Protein AF-A0A066YWX7-F1 (afdb_monomer_lite)

Radius of gyration: 14.95 Å; chains: 1; bounding box: 33×22×48 Å

pLDDT: mean 79.38, std 17.71, range [34.62, 96.44]

Foldseek 3Di:
DDDPPPPPPPQPPPVVCVVLLVVLVVVLVPADPVLLVLLVVLLLLLLVVLCVPPCLLCPPHDSVRSSSVCCSPCVSVSSSVCVVVSSDNVCSVVSNVVSVVVSVPDPVSVD

Secondary structure (DSSP, 8-state):
-------------GGGGHHHHHHHHHT-TTS-HHHHHHHHHHHHHHHHHHHHH-HHHHTT--HHHHHHHHHHHHHHHHHHHHHHTTT-GGGHHHHHHHHHHHHHT-TTT--

Structure (mmCIF, N/CA/C/O backbone):
data_AF-A0A066YWX7-F1
#
_entry.id   AF-A0A066YWX7-F1
#
loop_
_atom_site.group_PDB
_atom_site.id
_atom_site.type_symbol
_atom_site.label_atom_id
_atom_site.label_alt_id
_atom_site.label_comp_id
_atom_site.label_asym_id
_atom_site.label_entity_id
_atom_site.label_seq_id
_atom_site.pdbx_PDB_ins_c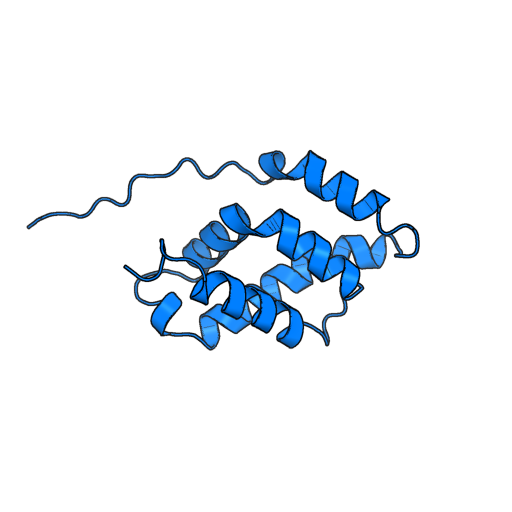ode
_atom_site.Cartn_x
_atom_site.Cartn_y
_atom_site.Cartn_z
_atom_site.occupancy
_atom_site.B_iso_or_equiv
_atom_site.auth_seq_id
_atom_site.auth_comp_id
_atom_site.auth_asym_id
_atom_site.auth_atom_id
_atom_site.pdbx_PDB_model_num
ATOM 1 N N . MET A 1 1 ? -14.202 6.167 35.534 1.00 34.62 1 MET A N 1
ATOM 2 C CA . MET A 1 1 ? -14.016 6.485 34.103 1.00 34.62 1 MET A CA 1
ATOM 3 C C . MET A 1 1 ? -12.561 6.205 33.773 1.00 34.62 1 MET A C 1
ATOM 5 O O . MET A 1 1 ? -11.701 6.982 34.155 1.00 34.62 1 MET A O 1
ATOM 9 N N . THR A 1 2 ? -12.270 5.034 33.212 1.00 36.16 2 THR A N 1
ATOM 10 C CA . THR A 1 2 ? -10.914 4.619 32.836 1.00 36.16 2 THR A CA 1
ATOM 11 C C . THR A 1 2 ? -10.629 5.117 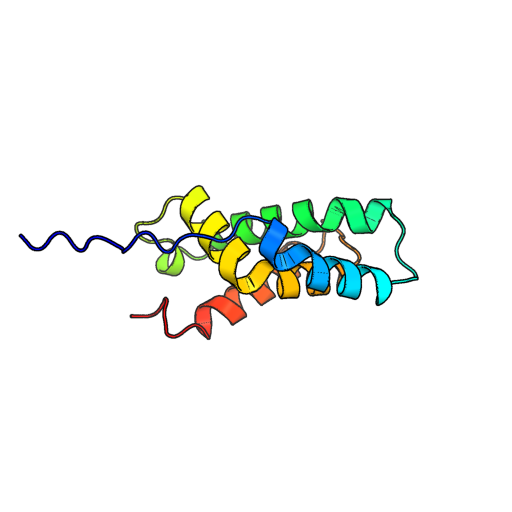31.426 1.00 36.16 2 THR A C 1
ATOM 13 O O . THR A 1 2 ? -11.048 4.516 30.438 1.00 36.16 2 THR A O 1
ATOM 16 N N . THR A 1 3 ? -9.942 6.253 31.345 1.00 42.00 3 THR A N 1
ATOM 17 C CA . THR A 1 3 ? -9.308 6.736 30.120 1.00 42.00 3 THR A CA 1
ATOM 18 C C . THR A 1 3 ? -8.302 5.675 29.683 1.00 42.00 3 THR A C 1
ATOM 20 O O . THR A 1 3 ? -7.230 5.555 30.274 1.00 42.00 3 THR A O 1
ATOM 23 N N . HIS A 1 4 ? -8.664 4.860 28.693 1.00 37.97 4 HIS A N 1
ATOM 24 C CA . HIS A 1 4 ? -7.714 3.990 28.011 1.00 37.97 4 HIS A CA 1
ATOM 25 C C . HIS A 1 4 ? -6.847 4.897 27.143 1.00 37.97 4 HIS A C 1
ATOM 27 O O . HIS A 1 4 ? -7.158 5.175 25.988 1.00 37.97 4 HIS A O 1
ATOM 33 N N . GLY A 1 5 ? -5.801 5.451 27.756 1.00 36.25 5 GLY A N 1
ATOM 34 C CA . GLY A 1 5 ? -4.721 6.079 27.022 1.00 36.25 5 GLY A CA 1
ATOM 35 C C . GLY A 1 5 ? -4.060 4.995 26.189 1.00 36.25 5 GLY A C 1
ATOM 36 O O . GLY A 1 5 ? -3.355 4.148 26.734 1.00 36.25 5 GLY A O 1
ATOM 37 N N . PHE A 1 6 ? -4.314 5.003 24.881 1.00 45.28 6 PHE A N 1
ATOM 38 C CA . PHE A 1 6 ? -3.407 4.367 23.940 1.00 45.28 6 PHE A CA 1
ATOM 39 C C . PHE A 1 6 ? -2.032 4.965 24.221 1.00 45.28 6 PHE A C 1
ATOM 41 O O . PHE A 1 6 ? -1.839 6.175 24.082 1.00 45.28 6 PHE A O 1
ATOM 48 N N . ALA A 1 7 ? -1.109 4.140 24.715 1.00 42.25 7 ALA A N 1
ATOM 49 C CA . ALA A 1 7 ? 0.280 4.535 24.822 1.00 42.25 7 ALA A CA 1
ATOM 50 C C . ALA A 1 7 ? 0.692 5.069 23.447 1.00 42.25 7 ALA A C 1
ATOM 52 O O . ALA A 1 7 ? 0.470 4.395 22.440 1.00 42.25 7 ALA A O 1
ATOM 53 N N . MET A 1 8 ? 1.233 6.289 23.407 1.00 39.66 8 MET A N 1
ATOM 54 C CA . MET A 1 8 ? 1.984 6.775 22.257 1.00 39.66 8 MET A CA 1
ATOM 55 C C . MET A 1 8 ? 3.123 5.783 22.037 1.00 39.66 8 MET A C 1
ATOM 57 O O . MET A 1 8 ? 4.178 5.886 22.655 1.00 39.66 8 MET A O 1
ATOM 61 N N . ILE A 1 9 ? 2.878 4.774 21.208 1.00 47.88 9 ILE A N 1
ATOM 62 C CA . ILE A 1 9 ? 3.939 4.013 20.578 1.00 47.88 9 ILE A CA 1
ATOM 63 C C . ILE A 1 9 ? 4.678 5.076 19.774 1.00 47.88 9 ILE A C 1
ATOM 65 O O . ILE A 1 9 ? 4.072 5.718 18.917 1.00 47.88 9 ILE A O 1
ATOM 69 N N . GLU A 1 10 ? 5.934 5.356 20.128 1.00 37.34 10 GLU A N 1
ATOM 70 C CA . GLU A 1 10 ? 6.811 6.128 19.257 1.00 37.34 10 GLU A CA 1
ATOM 71 C C . GLU A 1 10 ? 6.748 5.434 17.904 1.00 37.34 10 GLU A C 1
ATOM 73 O O . GLU A 1 10 ? 7.169 4.289 17.794 1.00 37.34 10 GLU A O 1
ATOM 78 N N . ILE A 1 11 ? 6.105 6.072 16.928 1.00 46.00 11 ILE A N 1
ATOM 79 C CA . ILE A 1 11 ? 5.997 5.572 15.565 1.00 46.00 11 ILE A CA 1
ATOM 80 C C . ILE A 1 11 ? 7.333 5.934 14.918 1.00 46.00 11 ILE A C 1
ATOM 82 O O . ILE A 1 11 ? 7.524 7.116 14.610 1.00 46.00 11 ILE A O 1
ATOM 86 N N . PRO A 1 12 ? 8.299 5.005 14.759 1.00 47.81 12 PRO A N 1
ATOM 87 C CA . PRO A 1 12 ? 9.482 5.256 13.973 1.00 47.81 12 PRO A CA 1
ATOM 88 C C . PRO A 1 12 ? 9.088 5.903 12.652 1.00 47.81 12 PRO A C 1
ATOM 90 O O . PRO A 1 12 ? 8.223 5.411 11.925 1.00 47.81 12 PRO A O 1
ATOM 93 N N . GLY A 1 13 ? 9.718 7.042 12.372 1.00 45.62 13 GLY A N 1
ATOM 94 C CA . GLY A 1 13 ? 9.523 7.744 11.116 1.00 45.62 13 GLY A CA 1
ATOM 95 C C . GLY A 1 13 ? 9.908 6.869 9.913 1.00 45.62 13 GLY A C 1
ATOM 96 O O . GLY A 1 13 ? 10.521 5.811 10.077 1.00 45.62 13 GLY A O 1
ATOM 97 N N . PRO A 1 14 ? 9.623 7.331 8.685 1.00 50.59 14 PRO A N 1
ATOM 98 C CA . PRO A 1 14 ? 9.885 6.590 7.443 1.00 50.59 14 PRO A CA 1
ATOM 99 C C . PRO A 1 14 ? 11.344 6.113 7.293 1.00 50.59 14 PRO A C 1
ATOM 101 O O . PRO A 1 14 ? 11.622 5.151 6.578 1.00 50.59 14 PRO A O 1
ATOM 104 N N . ASP A 1 15 ? 12.270 6.740 8.019 1.00 59.22 15 ASP A N 1
ATOM 105 C CA . ASP A 1 15 ? 13.678 6.361 8.137 1.00 59.22 15 ASP A CA 1
ATOM 106 C C . ASP A 1 15 ? 13.912 4.934 8.646 1.00 59.22 15 ASP A C 1
ATOM 108 O O . ASP A 1 15 ? 14.913 4.317 8.286 1.00 59.22 15 ASP A O 1
ATOM 112 N N . HIS A 1 16 ? 12.981 4.390 9.425 1.00 68.31 16 HIS A N 1
ATOM 113 C CA . HIS A 1 16 ? 13.074 3.046 9.990 1.00 68.31 16 HIS A CA 1
ATOM 114 C C . HIS A 1 16 ? 13.044 1.939 8.932 1.00 68.31 16 HIS A C 1
ATOM 116 O O . HIS A 1 16 ? 13.661 0.893 9.115 1.00 68.31 16 HIS A O 1
ATOM 122 N N . HIS A 1 17 ? 12.399 2.197 7.792 1.00 75.88 17 HIS A N 1
ATOM 123 C CA . HIS A 1 17 ? 12.213 1.218 6.719 1.00 75.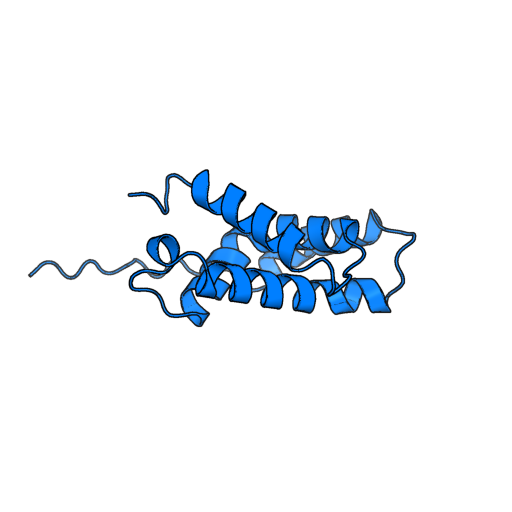88 17 HIS A CA 1
ATOM 124 C C . HIS A 1 17 ? 13.190 1.401 5.552 1.00 75.88 17 HIS A C 1
ATOM 126 O O . HIS A 1 17 ? 13.148 0.635 4.590 1.00 75.88 17 HIS A O 1
ATOM 132 N N . LYS A 1 18 ? 14.086 2.399 5.619 1.00 77.06 18 LYS A N 1
ATOM 133 C CA . LYS A 1 18 ? 14.970 2.795 4.507 1.00 77.06 18 LYS A CA 1
ATOM 134 C C . LYS A 1 18 ? 15.791 1.641 3.933 1.00 77.06 18 LYS A C 1
ATOM 136 O O . LYS A 1 18 ? 15.866 1.520 2.716 1.00 77.06 18 LYS A O 1
ATOM 141 N N . ILE A 1 19 ? 16.392 0.810 4.786 1.00 80.69 19 ILE A N 1
ATOM 142 C CA . ILE A 1 19 ? 17.233 -0.313 4.336 1.00 80.69 19 ILE A CA 1
ATOM 143 C C . ILE A 1 19 ? 16.378 -1.336 3.579 1.00 80.69 19 ILE A C 1
ATOM 145 O O . ILE A 1 19 ? 16.679 -1.658 2.437 1.00 80.69 19 ILE A O 1
ATOM 149 N N . THR A 1 20 ? 15.250 -1.750 4.157 1.00 82.62 20 THR A N 1
ATOM 150 C CA . THR A 1 20 ? 14.354 -2.741 3.544 1.00 82.62 20 THR A CA 1
ATOM 151 C C . THR A 1 20 ? 13.744 -2.255 2.227 1.00 82.62 20 THR A C 1
ATOM 153 O O . THR A 1 20 ? 13.530 -3.048 1.313 1.00 82.62 20 THR A O 1
ATOM 156 N N . ILE A 1 21 ? 13.470 -0.952 2.108 1.00 84.25 21 ILE A N 1
ATOM 157 C CA . ILE A 1 21 ? 12.991 -0.339 0.861 1.00 84.25 21 ILE A CA 1
ATOM 158 C C . ILE A 1 21 ? 14.082 -0.367 -0.210 1.00 84.25 21 ILE A C 1
ATOM 160 O O . ILE A 1 21 ? 13.792 -0.691 -1.359 1.00 84.25 21 ILE A O 1
ATOM 164 N N . LEU A 1 22 ? 15.327 -0.043 0.150 1.00 84.81 22 LEU A N 1
ATOM 165 C CA . LEU A 1 22 ? 16.452 -0.104 -0.784 1.00 84.81 22 LEU A CA 1
ATOM 166 C C . LEU A 1 22 ? 16.675 -1.531 -1.287 1.00 84.81 22 LEU A C 1
ATOM 168 O O . LEU A 1 22 ? 16.809 -1.713 -2.493 1.00 84.81 22 LEU A O 1
ATOM 172 N N . ASP A 1 23 ? 16.625 -2.528 -0.404 1.00 86.75 23 ASP A N 1
ATOM 173 C CA . ASP A 1 23 ? 16.726 -3.937 -0.797 1.00 86.75 23 ASP A CA 1
ATOM 174 C C . ASP A 1 23 ? 15.601 -4.323 -1.771 1.00 86.75 23 ASP A C 1
ATOM 176 O O . ASP A 1 23 ? 15.863 -4.876 -2.835 1.00 86.75 23 ASP A O 1
ATOM 180 N N . ALA A 1 24 ? 14.354 -3.930 -1.482 1.00 85.69 24 ALA A N 1
ATOM 181 C CA . ALA A 1 24 ? 13.220 -4.197 -2.370 1.00 85.69 24 ALA A CA 1
ATOM 182 C C . ALA A 1 24 ? 13.364 -3.540 -3.758 1.00 85.69 24 ALA A C 1
ATOM 184 O O . ALA A 1 24 ? 12.922 -4.109 -4.754 1.00 85.69 24 ALA A O 1
ATOM 185 N N . ILE A 1 25 ? 13.982 -2.355 -3.838 1.00 85.88 25 ILE A N 1
ATOM 186 C CA . ILE A 1 25 ? 14.282 -1.682 -5.111 1.00 85.88 25 ILE A CA 1
ATOM 187 C C . ILE A 1 25 ? 15.369 -2.438 -5.881 1.00 85.88 25 ILE A C 1
ATOM 189 O O . ILE A 1 25 ? 15.245 -2.628 -7.090 1.00 85.88 25 ILE A O 1
ATOM 193 N N . LEU A 1 26 ? 16.430 -2.865 -5.193 1.00 87.00 26 LEU A N 1
ATOM 194 C CA . LEU A 1 26 ? 17.535 -3.611 -5.800 1.00 87.00 26 LEU A CA 1
ATOM 195 C C . LEU A 1 26 ? 17.084 -4.985 -6.320 1.00 87.00 26 LEU A C 1
ATOM 197 O O . LEU A 1 26 ? 17.577 -5.430 -7.356 1.00 87.00 26 LEU A O 1
ATOM 201 N N . ASP A 1 27 ? 16.099 -5.601 -5.664 1.00 86.31 27 ASP A N 1
ATOM 202 C CA . ASP A 1 27 ? 15.470 -6.860 -6.080 1.00 86.31 27 ASP A CA 1
ATOM 203 C C . ASP A 1 27 ? 14.493 -6.707 -7.266 1.00 86.31 27 ASP A C 1
ATOM 205 O O . ASP A 1 27 ? 14.034 -7.706 -7.825 1.00 86.31 27 ASP A O 1
ATOM 209 N N . ALA A 1 28 ? 14.198 -5.475 -7.700 1.00 82.12 28 ALA A N 1
ATOM 210 C CA . ALA A 1 28 ? 13.303 -5.172 -8.819 1.00 82.12 28 ALA A CA 1
ATOM 211 C C . ALA A 1 28 ? 14.022 -4.459 -9.991 1.00 82.12 28 ALA A C 1
ATOM 213 O O . ALA A 1 28 ? 13.590 -3.385 -10.425 1.00 82.12 28 ALA A O 1
ATOM 214 N N . PRO A 1 29 ? 15.100 -5.036 -10.567 1.00 78.69 29 PRO A N 1
ATOM 215 C CA . PRO A 1 29 ? 15.981 -4.335 -11.510 1.00 78.69 29 PRO A CA 1
ATOM 216 C C . PRO A 1 29 ? 15.328 -3.997 -12.859 1.00 78.69 29 PRO A C 1
ATOM 218 O O . PRO A 1 29 ? 15.882 -3.226 -13.640 1.00 78.69 29 PRO A O 1
ATOM 221 N N . THR A 1 30 ? 14.174 -4.590 -13.166 1.00 86.94 30 THR A N 1
ATOM 222 C CA . THR A 1 30 ? 13.444 -4.383 -14.423 1.00 86.94 30 THR A CA 1
ATOM 223 C C . THR A 1 30 ? 12.472 -3.205 -14.372 1.00 86.94 30 THR A C 1
ATOM 225 O O . THR A 1 30 ? 11.999 -2.769 -15.423 1.00 86.94 30 THR A O 1
ATOM 228 N N . LEU A 1 31 ? 12.167 -2.673 -13.183 1.00 86.94 31 LEU A N 1
ATOM 229 C CA . LEU A 1 31 ? 11.259 -1.542 -13.035 1.00 86.94 31 LEU A CA 1
ATOM 230 C C . LEU A 1 31 ? 11.961 -0.224 -13.352 1.00 86.94 31 LEU A C 1
ATOM 232 O O . LEU A 1 31 ? 13.107 0.018 -12.977 1.00 86.94 31 LEU A O 1
ATOM 236 N N . SER A 1 32 ? 11.238 0.681 -14.007 1.00 89.56 32 SER A N 1
ATOM 237 C CA . SER A 1 32 ? 11.729 2.041 -14.201 1.00 89.56 32 SER A CA 1
ATOM 238 C C . SER A 1 32 ? 11.684 2.827 -12.888 1.00 89.56 32 SER A C 1
ATOM 240 O O . SER A 1 32 ? 10.801 2.620 -12.051 1.00 89.56 32 SER A O 1
ATOM 242 N N . CYS A 1 33 ? 12.569 3.819 -12.744 1.00 86.06 33 CYS A N 1
ATOM 243 C CA . CYS A 1 33 ? 12.528 4.749 -11.609 1.00 86.06 33 CYS A CA 1
ATOM 244 C C . CYS A 1 33 ? 11.152 5.419 -11.450 1.00 86.06 33 CYS A C 1
ATOM 246 O O . CYS A 1 33 ? 10.740 5.713 -10.333 1.00 86.06 33 CYS A O 1
ATOM 248 N N . GLY A 1 34 ? 10.426 5.627 -12.556 1.00 87.25 34 GLY A N 1
ATOM 249 C CA . GLY A 1 34 ? 9.062 6.153 -12.532 1.00 87.25 34 GLY A CA 1
ATOM 250 C C . GLY A 1 34 ? 8.075 5.217 -11.833 1.00 87.25 34 GLY A C 1
ATOM 251 O O . GLY A 1 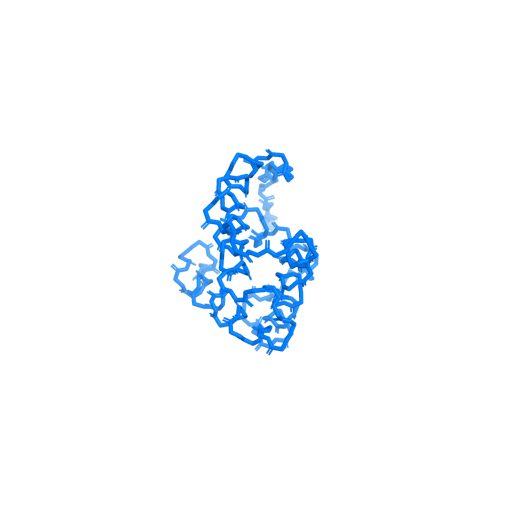34 ? 7.274 5.686 -11.033 1.00 87.25 34 GLY A O 1
ATOM 252 N N . ARG A 1 35 ? 8.158 3.899 -12.065 1.00 88.06 35 ARG A N 1
ATOM 253 C CA . ARG A 1 35 ? 7.321 2.919 -11.350 1.00 88.06 35 ARG A CA 1
ATOM 254 C C . ARG A 1 35 ? 7.688 2.841 -9.872 1.00 88.06 35 ARG A C 1
ATOM 256 O O . ARG A 1 35 ? 6.809 2.908 -9.023 1.00 88.06 35 ARG A O 1
ATOM 263 N N . ILE A 1 36 ? 8.980 2.824 -9.554 1.00 89.00 36 ILE A N 1
ATOM 264 C CA . ILE A 1 36 ? 9.453 2.839 -8.160 1.00 89.00 36 ILE A CA 1
ATOM 265 C C . ILE A 1 36 ? 8.927 4.079 -7.409 1.00 89.00 36 ILE A C 1
ATOM 267 O O . ILE A 1 36 ? 8.466 3.973 -6.272 1.00 89.00 36 ILE A O 1
ATOM 271 N N . ALA A 1 37 ? 8.928 5.249 -8.057 1.00 89.69 37 ALA A N 1
ATOM 272 C CA . ALA A 1 37 ? 8.417 6.492 -7.478 1.00 89.69 37 ALA A CA 1
ATOM 273 C C . ALA A 1 37 ? 6.891 6.500 -7.258 1.00 89.69 37 ALA A C 1
ATOM 275 O O . ALA A 1 37 ? 6.410 7.263 -6.423 1.00 89.69 37 ALA A O 1
ATOM 276 N N . LEU A 1 38 ? 6.133 5.662 -7.974 1.00 92.81 38 LEU A N 1
ATOM 277 C CA . LEU A 1 38 ? 4.676 5.549 -7.838 1.00 92.81 38 LEU A CA 1
ATOM 278 C C . LEU A 1 38 ? 4.237 4.552 -6.758 1.00 92.81 38 LEU A C 1
ATOM 280 O O . LEU A 1 38 ? 3.091 4.617 -6.312 1.00 92.81 38 LEU A O 1
ATOM 284 N N . ALA A 1 39 ? 5.125 3.668 -6.295 1.00 92.75 39 ALA A N 1
ATOM 285 C CA . ALA A 1 39 ? 4.797 2.671 -5.276 1.00 92.75 39 ALA A CA 1
ATOM 286 C C . ALA A 1 39 ? 4.176 3.273 -3.992 1.00 92.75 39 ALA A C 1
ATOM 288 O O . ALA A 1 39 ? 3.162 2.740 -3.539 1.00 92.75 39 ALA A O 1
ATOM 289 N N . PRO A 1 40 ? 4.668 4.402 -3.433 1.00 92.62 40 PRO A N 1
ATOM 290 C CA . PRO A 1 40 ? 4.022 5.045 -2.285 1.00 92.62 40 PRO A CA 1
ATOM 291 C C . PRO A 1 40 ? 2.572 5.466 -2.555 1.00 92.62 40 PRO A C 1
ATOM 293 O O . PRO A 1 40 ? 1.714 5.282 -1.695 1.00 92.62 40 PRO A O 1
ATOM 296 N N . ALA A 1 41 ? 2.288 5.984 -3.755 1.00 93.38 41 ALA A N 1
ATOM 297 C CA . ALA A 1 41 ? 0.944 6.409 -4.139 1.00 93.38 41 ALA A CA 1
ATOM 298 C C . ALA A 1 41 ? -0.005 5.204 -4.213 1.00 93.38 41 ALA A C 1
ATOM 300 O O . ALA A 1 41 ? -1.099 5.245 -3.652 1.00 93.38 41 ALA A O 1
ATOM 301 N N . LEU A 1 42 ? 0.435 4.102 -4.831 1.00 95.25 42 LEU A N 1
ATOM 302 C CA . LEU A 1 42 ? -0.343 2.863 -4.877 1.00 95.25 42 LEU A CA 1
ATOM 303 C C . LEU A 1 42 ? -0.705 2.374 -3.460 1.00 95.25 42 LEU A C 1
ATOM 305 O O . LEU A 1 42 ? -1.861 2.034 -3.204 1.00 95.25 42 LEU A O 1
ATOM 309 N N . ILE A 1 43 ? 0.257 2.396 -2.529 1.00 94.88 43 ILE A N 1
ATOM 310 C CA . ILE A 1 43 ? 0.044 2.022 -1.121 1.00 94.88 43 ILE A CA 1
ATOM 311 C C . ILE A 1 43 ? -0.975 2.949 -0.452 1.00 94.88 43 ILE A C 1
ATOM 313 O O . ILE A 1 43 ? -1.913 2.470 0.183 1.00 94.88 43 ILE A O 1
ATOM 317 N N . GLU A 1 44 ? -0.828 4.266 -0.596 1.00 93.88 44 GLU A N 1
ATOM 318 C CA . GLU A 1 44 ? -1.730 5.246 0.018 1.00 93.88 44 GLU A CA 1
ATOM 319 C C . GLU A 1 44 ? -3.176 5.093 -0.479 1.00 93.88 44 GLU A C 1
ATOM 321 O O . GLU A 1 44 ? -4.125 5.089 0.318 1.00 93.88 44 GLU A O 1
ATOM 326 N N . HIS A 1 45 ? -3.353 4.899 -1.787 1.00 95.12 45 HIS A N 1
ATOM 327 C CA . HIS A 1 45 ? -4.661 4.656 -2.384 1.00 95.12 45 HIS A CA 1
ATOM 328 C C . HIS A 1 45 ? -5.270 3.330 -1.912 1.00 95.12 45 HIS A C 1
ATOM 330 O O . HIS A 1 45 ? -6.455 3.296 -1.576 1.00 95.12 45 HIS A O 1
ATOM 336 N N . ALA A 1 46 ? -4.474 2.263 -1.810 1.00 95.12 46 ALA A N 1
ATOM 337 C CA . ALA A 1 46 ? -4.930 0.978 -1.285 1.00 95.12 46 ALA A CA 1
ATOM 338 C C . ALA A 1 46 ? -5.362 1.075 0.187 1.00 95.12 46 ALA A C 1
ATOM 340 O O . ALA A 1 46 ? -6.429 0.578 0.543 1.00 95.12 46 ALA A O 1
ATOM 341 N N . ILE A 1 47 ? -4.602 1.778 1.034 1.00 92.62 47 ILE A N 1
ATOM 342 C CA . ILE A 1 47 ? -4.975 2.018 2.437 1.00 92.62 47 ILE A CA 1
ATOM 343 C C . ILE A 1 47 ? -6.302 2.776 2.525 1.00 92.62 47 ILE A C 1
ATOM 345 O O . ILE A 1 47 ? -7.196 2.385 3.277 1.00 92.62 47 ILE A O 1
ATOM 349 N N . THR A 1 48 ? -6.445 3.840 1.735 1.00 92.19 48 THR A N 1
ATOM 350 C CA . THR A 1 48 ? -7.664 4.661 1.707 1.00 92.19 48 THR A CA 1
ATOM 351 C C . THR A 1 48 ? -8.871 3.842 1.249 1.00 92.19 48 THR A C 1
ATOM 353 O O . THR A 1 48 ? -9.950 3.951 1.831 1.00 92.19 48 THR A O 1
ATOM 356 N N . TYR A 1 49 ? -8.682 2.968 0.255 1.00 92.75 49 TYR A N 1
ATOM 357 C CA . TYR A 1 49 ? -9.711 2.039 -0.205 1.00 92.75 49 TYR A CA 1
ATOM 358 C C . TYR A 1 49 ? -10.151 1.081 0.911 1.00 92.75 49 TYR A C 1
ATOM 360 O O . TYR A 1 49 ? -11.349 0.905 1.134 1.00 92.75 49 TYR A O 1
ATOM 368 N N . VAL A 1 50 ? -9.204 0.482 1.643 1.00 91.19 50 VAL A N 1
ATOM 369 C CA . VAL A 1 50 ? -9.522 -0.419 2.763 1.00 91.19 50 VAL A CA 1
ATOM 370 C C . VAL A 1 50 ? -10.274 0.317 3.865 1.00 91.19 50 VAL A C 1
ATOM 372 O O . VAL A 1 50 ? -11.304 -0.173 4.318 1.00 91.19 50 VAL A O 1
ATOM 375 N N . TRP A 1 51 ? -9.819 1.509 4.254 1.00 88.44 51 TRP A N 1
ATOM 376 C CA . TRP A 1 51 ? -10.491 2.308 5.281 1.00 88.44 51 TRP A CA 1
ATOM 377 C C . TRP A 1 51 ? -11.945 2.627 4.903 1.00 88.44 51 TRP A C 1
ATOM 379 O O . TRP A 1 51 ? -12.843 2.500 5.728 1.00 88.44 51 TRP A O 1
ATOM 389 N N . GLY A 1 52 ? -12.195 2.968 3.634 1.00 87.69 52 GLY A N 1
ATOM 390 C CA . GLY A 1 52 ? -13.544 3.255 3.139 1.00 87.69 52 GLY A CA 1
ATOM 391 C C . GLY A 1 52 ? -14.461 2.032 3.008 1.00 87.69 52 GLY A C 1
ATOM 392 O O . GLY A 1 52 ? -15.674 2.203 2.905 1.00 87.69 52 GLY A O 1
ATOM 393 N N . THR A 1 53 ? -13.913 0.812 2.996 1.00 85.88 53 THR A N 1
ATOM 394 C CA . THR A 1 53 ? -14.669 -0.425 2.713 1.00 85.88 53 THR A CA 1
ATOM 395 C C . THR A 1 53 ? -14.716 -1.418 3.876 1.00 85.88 53 THR A C 1
ATOM 397 O O . THR A 1 53 ? -15.533 -2.336 3.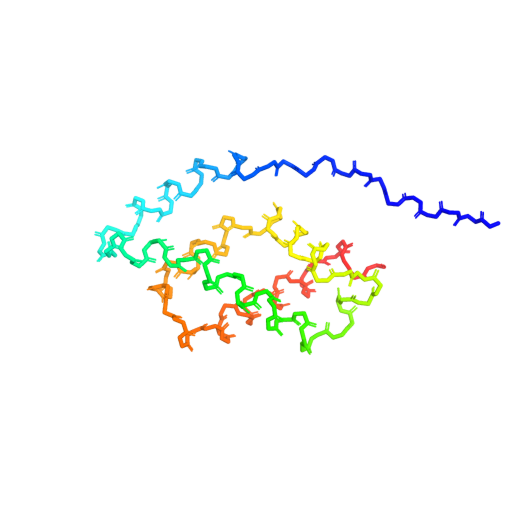845 1.00 85.88 53 THR A O 1
ATOM 400 N N . ALA A 1 54 ? -13.896 -1.236 4.915 1.00 71.94 54 ALA A N 1
ATOM 401 C CA . ALA A 1 54 ? -13.810 -2.117 6.079 1.00 71.94 54 ALA A CA 1
ATOM 402 C C . ALA A 1 54 ? -14.113 -1.352 7.388 1.00 71.94 54 ALA A C 1
ATOM 404 O O . ALA A 1 54 ? -13.192 -1.060 8.159 1.00 71.94 54 ALA A O 1
ATOM 405 N N . PRO A 1 55 ? -15.395 -1.038 7.672 1.00 62.56 55 PRO A N 1
ATOM 406 C CA . PRO A 1 55 ? -15.781 -0.194 8.804 1.00 62.56 55 PRO A CA 1
ATOM 407 C C . PRO A 1 55 ? -15.318 -0.757 10.155 1.00 62.56 55 PRO A C 1
ATOM 409 O O . PRO A 1 55 ? -14.883 0.014 11.008 1.00 62.56 55 PRO A O 1
ATOM 412 N N . ASP A 1 56 ? -15.305 -2.082 10.315 1.00 66.62 56 ASP A N 1
ATOM 413 C CA . ASP A 1 56 ? -14.960 -2.753 11.576 1.00 66.62 56 ASP A CA 1
ATOM 414 C C . ASP A 1 56 ? -13.509 -2.501 12.023 1.00 66.62 56 ASP A C 1
ATOM 416 O O . ASP A 1 56 ? -13.257 -2.283 13.204 1.00 66.62 56 ASP A O 1
ATOM 420 N N . HIS A 1 57 ? -12.557 -2.446 11.083 1.00 63.34 57 HIS A N 1
ATOM 421 C CA . HIS A 1 57 ? -11.134 -2.203 11.377 1.00 63.34 57 HIS A CA 1
ATOM 422 C C . HIS A 1 57 ? -10.807 -0.711 11.545 1.00 63.34 57 HIS A C 1
ATOM 424 O O . HIS A 1 57 ? -9.749 -0.353 12.056 1.00 63.34 57 HIS A O 1
ATOM 430 N N . SER A 1 58 ? -11.706 0.160 11.083 1.00 63.25 58 SER A N 1
ATOM 431 C CA . SER A 1 58 ? -11.570 1.618 11.154 1.00 63.25 58 SER A CA 1
ATOM 432 C C . SER A 1 58 ? -12.331 2.248 12.324 1.00 63.25 58 SER A C 1
ATOM 434 O O . SER A 1 58 ? -12.161 3.441 12.595 1.00 63.25 58 SER A O 1
ATOM 436 N N . ALA A 1 59 ? -13.168 1.475 13.025 1.00 64.56 59 ALA A N 1
ATOM 437 C CA . ALA A 1 59 ? -14.076 1.980 14.044 1.00 64.56 59 ALA A CA 1
ATOM 438 C C . ALA A 1 59 ? -13.312 2.722 15.155 1.00 64.56 59 ALA A C 1
ATOM 440 O O . ALA A 1 59 ? -12.489 2.155 15.868 1.00 64.56 59 ALA A O 1
ATOM 441 N N . GLY A 1 60 ? -13.583 4.023 15.296 1.00 70.94 60 GLY A N 1
ATOM 442 C CA . GLY A 1 60 ? -12.946 4.871 16.309 1.00 70.94 60 GLY A CA 1
ATOM 443 C C . GLY A 1 60 ? -11.565 5.428 15.938 1.00 70.94 60 GLY A C 1
ATOM 444 O O . GLY A 1 60 ? -10.963 6.102 16.771 1.00 70.94 60 GLY A O 1
ATOM 445 N N . THR A 1 61 ? -11.079 5.215 14.708 1.00 78.44 61 THR A N 1
ATOM 446 C CA . THR A 1 61 ? -9.811 5.784 14.215 1.00 78.44 61 THR A CA 1
ATOM 447 C C . THR A 1 61 ? -10.031 6.704 13.016 1.00 78.44 61 THR A C 1
ATOM 449 O O . THR A 1 61 ? -10.839 6.439 12.125 1.00 78.44 61 THR A O 1
ATOM 452 N N . THR A 1 62 ? -9.312 7.824 12.981 1.00 86.06 62 THR A N 1
ATOM 453 C CA . THR A 1 62 ? -9.286 8.695 11.797 1.00 86.06 62 THR A CA 1
ATOM 454 C C . THR A 1 62 ? -8.506 8.028 10.662 1.00 86.06 62 THR A C 1
ATOM 456 O O . THR A 1 62 ? -7.605 7.230 10.921 1.00 86.06 62 THR A O 1
ATOM 459 N N . LEU A 1 63 ? -8.781 8.404 9.405 1.00 84.06 63 LEU A N 1
ATOM 460 C CA . LEU A 1 63 ? -8.013 7.923 8.245 1.00 84.06 63 LEU A CA 1
ATOM 461 C C . LEU A 1 63 ? -6.501 8.099 8.446 1.00 84.06 63 LEU A C 1
ATOM 463 O O . LEU A 1 63 ? -5.729 7.193 8.158 1.00 84.06 63 LEU A O 1
ATOM 467 N N . ARG A 1 64 ? -6.088 9.237 9.012 1.00 85.12 64 ARG A N 1
ATOM 468 C CA . ARG A 1 64 ? -4.685 9.518 9.317 1.00 85.12 64 ARG A CA 1
ATOM 469 C C . ARG A 1 64 ? -4.089 8.510 10.302 1.00 85.12 64 ARG A C 1
ATOM 471 O O . ARG A 1 64 ? -3.017 7.982 10.046 1.00 85.12 64 ARG A O 1
ATOM 478 N N . GLN A 1 65 ? -4.782 8.224 11.403 1.00 83.38 65 GLN A N 1
ATOM 479 C CA . GLN A 1 65 ? -4.313 7.248 12.395 1.00 83.38 65 GLN A CA 1
ATOM 480 C C . GLN A 1 65 ? -4.236 5.836 11.804 1.00 83.38 65 GLN A C 1
ATOM 482 O O . GLN A 1 65 ? -3.304 5.093 12.096 1.00 83.38 65 GLN A O 1
ATOM 487 N N . PHE A 1 66 ? -5.189 5.476 10.943 1.00 84.75 66 PHE A N 1
ATOM 488 C CA . PHE A 1 66 ? -5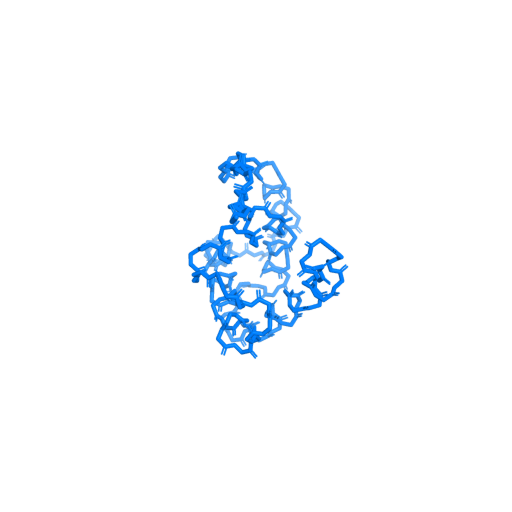.188 4.198 10.239 1.00 84.75 66 PHE A CA 1
ATOM 489 C C . PHE A 1 66 ? -4.021 4.087 9.243 1.00 84.75 66 PHE A C 1
ATOM 491 O O . PHE A 1 66 ? -3.332 3.068 9.199 1.00 84.75 66 PHE A O 1
ATOM 498 N N . GLN A 1 67 ? -3.747 5.157 8.490 1.00 86.75 67 GLN A N 1
ATOM 499 C CA . GLN A 1 67 ? -2.585 5.251 7.605 1.00 86.75 67 GLN A CA 1
ATOM 500 C C . GLN A 1 67 ? -1.274 5.134 8.383 1.00 86.75 67 GLN A C 1
ATOM 502 O O . GLN A 1 67 ? -0.428 4.327 8.009 1.00 86.75 67 GLN A O 1
ATOM 507 N N . GLU A 1 68 ? -1.124 5.884 9.476 1.00 84.38 68 GLU A N 1
ATOM 508 C CA . GLU A 1 68 ? 0.064 5.844 10.336 1.00 84.38 68 GLU A CA 1
ATOM 509 C C . GLU A 1 68 ? 0.291 4.433 10.904 1.00 84.38 68 GLU A C 1
ATOM 511 O O . GLU A 1 68 ? 1.406 3.920 10.836 1.00 84.38 68 GLU A O 1
ATOM 516 N N . LEU A 1 69 ? -0.764 3.759 11.377 1.00 84.06 69 LEU A N 1
ATOM 517 C CA . LEU A 1 69 ? -0.703 2.379 11.867 1.00 84.06 69 LEU A CA 1
ATOM 518 C C . LEU A 1 69 ? -0.212 1.403 10.784 1.00 84.06 69 LEU A C 1
ATOM 520 O O . LEU A 1 69 ? 0.716 0.623 11.021 1.00 84.06 69 LEU A O 1
ATOM 524 N N . ILE A 1 70 ? -0.826 1.436 9.597 1.00 86.50 70 ILE A N 1
ATOM 525 C CA . ILE A 1 70 ? -0.476 0.510 8.514 1.00 86.50 70 ILE A CA 1
ATOM 526 C C . ILE A 1 70 ? 0.936 0.782 8.003 1.00 86.50 70 ILE A C 1
ATOM 528 O O . ILE A 1 70 ? 1.713 -0.156 7.815 1.00 86.50 70 ILE A O 1
ATOM 532 N N . GLN A 1 71 ? 1.289 2.051 7.799 1.00 83.25 71 GLN A N 1
ATOM 533 C CA . GLN A 1 71 ? 2.617 2.434 7.325 1.00 83.25 71 GLN A CA 1
ATOM 534 C C . GLN A 1 71 ? 3.702 2.091 8.349 1.00 83.25 71 GLN A C 1
ATOM 536 O O . GLN A 1 71 ? 4.797 1.656 8.006 1.00 83.25 71 GLN A O 1
ATOM 541 N N . HIS A 1 72 ? 3.407 2.221 9.633 1.00 82.75 72 HIS A N 1
ATOM 542 C CA . HIS A 1 72 ? 4.358 1.820 10.651 1.00 82.75 72 HIS A CA 1
ATOM 543 C C . HIS A 1 72 ? 4.660 0.317 10.587 1.00 82.75 72 HIS A C 1
ATOM 545 O O . HIS A 1 72 ? 5.821 -0.090 10.622 1.00 82.75 72 HIS A O 1
ATOM 551 N N . ARG A 1 73 ? 3.613 -0.506 10.468 1.00 84.06 73 ARG A N 1
ATOM 552 C CA . ARG A 1 73 ? 3.708 -1.949 10.699 1.00 84.06 73 ARG A CA 1
ATOM 553 C C . ARG A 1 73 ? 3.965 -2.785 9.447 1.00 84.06 73 ARG A C 1
ATOM 555 O O . ARG A 1 73 ? 4.630 -3.810 9.547 1.00 84.06 73 ARG A O 1
ATOM 562 N N . TYR A 1 74 ? 3.453 -2.360 8.295 1.00 87.75 74 TYR A N 1
ATOM 563 C CA . TYR A 1 74 ? 3.428 -3.170 7.070 1.00 87.75 74 TYR A CA 1
ATOM 564 C C . TYR A 1 74 ? 4.114 -2.510 5.875 1.00 87.75 74 TYR A C 1
ATOM 566 O O . TYR A 1 74 ? 4.187 -3.116 4.809 1.00 87.75 74 TYR A O 1
ATOM 574 N N . TYR A 1 75 ? 4.612 -1.276 6.005 1.00 87.81 75 TYR A N 1
ATOM 575 C CA . TYR A 1 75 ? 5.098 -0.517 4.851 1.00 87.81 75 TYR A CA 1
ATOM 576 C C . TYR A 1 75 ? 6.181 -1.212 4.022 1.00 87.81 75 TYR A C 1
ATOM 578 O O . TYR A 1 75 ? 6.049 -1.169 2.804 1.00 87.81 75 TYR A O 1
ATOM 586 N N . PRO A 1 76 ? 7.190 -1.902 4.588 1.00 88.69 76 PRO A N 1
ATOM 587 C CA . PRO A 1 76 ? 8.168 -2.615 3.767 1.00 88.69 76 PRO A CA 1
ATOM 588 C C . PRO A 1 76 ? 7.550 -3.706 2.890 1.00 88.69 76 PRO A C 1
ATOM 590 O O . PRO A 1 76 ? 7.882 -3.817 1.711 1.00 88.69 76 PRO A O 1
ATOM 593 N N . ASP A 1 77 ? 6.630 -4.490 3.450 1.00 90.56 77 ASP A N 1
ATOM 594 C CA . ASP A 1 77 ? 5.978 -5.582 2.727 1.00 90.56 77 ASP A CA 1
ATOM 595 C C . ASP A 1 77 ? 4.992 -5.045 1.691 1.00 90.56 77 ASP A C 1
ATOM 597 O O . ASP A 1 77 ? 4.972 -5.519 0.557 1.00 90.56 77 ASP A O 1
ATOM 601 N N . LEU A 1 78 ? 4.244 -3.993 2.038 1.00 91.94 78 LEU A N 1
ATOM 602 C CA . LEU A 1 78 ? 3.377 -3.286 1.096 1.00 91.94 78 LEU A CA 1
ATOM 603 C C . LEU A 1 78 ? 4.174 -2.626 -0.028 1.00 91.94 78 LEU A C 1
ATOM 605 O O . LEU A 1 78 ? 3.722 -2.634 -1.167 1.00 91.94 78 LEU A O 1
ATOM 609 N N . TYR A 1 79 ? 5.364 -2.099 0.262 1.00 92.44 79 TYR A N 1
ATOM 610 C CA . TYR A 1 79 ? 6.248 -1.517 -0.741 1.00 92.44 79 TYR A CA 1
ATOM 611 C C . TYR A 1 79 ? 6.782 -2.581 -1.693 1.00 92.44 79 TYR A C 1
ATOM 613 O O . TYR A 1 79 ? 6.676 -2.422 -2.907 1.00 92.44 79 TYR A O 1
ATOM 621 N N . ARG A 1 80 ? 7.266 -3.712 -1.167 1.00 92.44 80 ARG A N 1
ATOM 622 C CA . ARG A 1 80 ? 7.682 -4.852 -1.994 1.00 92.44 80 ARG A CA 1
ATOM 623 C C . ARG A 1 80 ? 6.530 -5.351 -2.866 1.00 92.44 80 ARG A C 1
ATOM 625 O O . ARG A 1 80 ? 6.715 -5.555 -4.062 1.00 92.44 80 ARG A O 1
ATOM 632 N N . GLN A 1 81 ? 5.334 -5.489 -2.298 1.00 94.06 81 GLN A N 1
ATOM 633 C CA . GLN A 1 81 ? 4.155 -5.915 -3.046 1.00 94.06 81 GLN A CA 1
ATOM 634 C C . GLN A 1 81 ? 3.746 -4.888 -4.111 1.00 94.06 81 GLN A C 1
ATOM 636 O O . GLN A 1 81 ? 3.396 -5.271 -5.224 1.00 94.06 81 GLN A O 1
ATOM 641 N N . ALA A 1 82 ? 3.834 -3.590 -3.812 1.00 94.12 82 ALA A N 1
ATOM 642 C CA . ALA A 1 82 ? 3.585 -2.532 -4.784 1.00 94.12 82 ALA A CA 1
ATOM 643 C C . ALA A 1 82 ? 4.561 -2.610 -5.968 1.00 94.12 82 ALA A C 1
ATOM 645 O O . ALA A 1 82 ? 4.135 -2.423 -7.104 1.00 94.12 82 ALA A O 1
ATOM 646 N N . LEU A 1 83 ? 5.835 -2.946 -5.734 1.00 93.75 83 LEU A N 1
ATOM 647 C CA . LEU A 1 83 ? 6.803 -3.182 -6.811 1.00 93.75 83 LEU A CA 1
ATOM 648 C C . LEU A 1 83 ? 6.482 -4.447 -7.624 1.00 93.75 83 LEU A C 1
ATOM 650 O O . LEU A 1 83 ? 6.571 -4.408 -8.847 1.00 93.75 83 LEU A O 1
ATOM 654 N N . VAL A 1 84 ? 6.050 -5.542 -6.986 1.00 93.94 84 VAL A N 1
ATOM 655 C CA . VAL A 1 84 ? 5.574 -6.752 -7.695 1.00 93.94 84 VAL A CA 1
ATOM 656 C C . VAL A 1 84 ? 4.377 -6.437 -8.599 1.00 93.94 84 VAL A C 1
ATOM 658 O O . VAL A 1 84 ? 4.268 -6.986 -9.690 1.00 93.94 84 VAL A O 1
ATOM 661 N N . LEU A 1 85 ? 3.511 -5.518 -8.172 1.00 94.06 85 LEU A N 1
ATOM 662 C CA . LEU A 1 85 ? 2.385 -4.996 -8.953 1.00 94.06 85 LEU A CA 1
ATOM 663 C C . LEU A 1 85 ? 2.792 -3.873 -9.925 1.00 94.06 85 LEU A C 1
ATOM 665 O O . LEU A 1 85 ? 1.933 -3.157 -10.435 1.00 94.06 85 LEU A O 1
ATOM 669 N N . GLU A 1 86 ? 4.095 -3.686 -10.152 1.00 94.31 86 GLU A N 1
ATOM 670 C CA . GLU A 1 86 ? 4.682 -2.674 -11.037 1.00 94.31 86 GLU A CA 1
ATOM 671 C C . GLU A 1 86 ? 4.245 -1.232 -10.725 1.00 94.31 86 GLU A C 1
ATOM 673 O O . GLU A 1 86 ? 4.287 -0.356 -11.593 1.00 94.31 86 GLU A O 1
ATOM 678 N N . ALA A 1 87 ? 3.815 -0.974 -9.487 1.00 92.00 87 ALA A N 1
ATOM 679 C CA . ALA A 1 87 ? 3.179 0.268 -9.060 1.00 92.00 87 ALA A CA 1
ATOM 680 C C . ALA A 1 87 ? 2.068 0.731 -10.022 1.00 92.00 87 ALA A C 1
ATOM 682 O O . ALA A 1 87 ? 1.952 1.915 -10.354 1.00 92.00 87 ALA A O 1
ATOM 683 N N . ASP A 1 88 ? 1.291 -0.217 -10.539 1.00 94.69 88 ASP A N 1
ATOM 684 C CA . ASP A 1 88 ? 0.169 0.062 -11.418 1.00 94.69 88 ASP A CA 1
ATOM 685 C C . ASP A 1 88 ? -1.068 0.472 -10.605 1.00 94.69 88 ASP A C 1
ATOM 687 O O . ASP A 1 88 ? -1.547 -0.267 -9.746 1.00 94.69 88 ASP A O 1
ATOM 691 N N . MET A 1 89 ? -1.587 1.672 -10.870 1.00 94.06 89 MET A N 1
ATOM 692 C CA . MET A 1 89 ? -2.727 2.234 -10.140 1.00 94.06 89 MET A CA 1
ATOM 693 C C . MET A 1 89 ? -4.026 1.465 -10.394 1.00 94.06 89 MET A C 1
ATOM 695 O O . MET A 1 89 ? -4.905 1.461 -9.533 1.00 94.06 89 MET A O 1
ATOM 699 N N . ASP A 1 90 ? -4.128 0.740 -11.509 1.00 96.44 90 ASP A N 1
ATOM 700 C CA . ASP A 1 90 ? -5.265 -0.148 -11.765 1.00 96.44 90 ASP A CA 1
ATOM 701 C C . ASP A 1 90 ? -5.265 -1.370 -10.820 1.00 96.44 90 ASP A C 1
ATOM 703 O O . ASP A 1 90 ? -6.291 -2.027 -10.635 1.00 96.44 90 ASP A O 1
ATOM 707 N N . ARG A 1 91 ? -4.138 -1.642 -10.143 1.00 96.44 91 ARG A N 1
ATOM 708 C CA . ARG A 1 91 ? -3.954 -2.742 -9.180 1.00 96.44 91 ARG A CA 1
ATOM 709 C C . ARG A 1 91 ? -4.227 -2.345 -7.727 1.00 96.44 91 ARG A C 1
ATOM 711 O O . ARG A 1 91 ? -4.006 -3.155 -6.825 1.00 96.44 91 ARG A O 1
ATOM 718 N N . VAL A 1 92 ? -4.748 -1.139 -7.468 1.00 96.19 92 VAL A N 1
ATOM 719 C CA . VAL A 1 92 ? -5.172 -0.704 -6.118 1.00 96.19 92 VAL A CA 1
ATOM 720 C C . VAL A 1 92 ? -6.018 -1.769 -5.394 1.00 96.19 92 VAL A C 1
ATOM 722 O O . VAL A 1 92 ? -5.719 -2.045 -4.228 1.00 96.19 92 VAL A O 1
ATOM 725 N N . PRO A 1 93 ? -7.017 -2.423 -6.028 1.00 95.31 93 PRO A N 1
ATOM 726 C CA . PRO A 1 93 ? -7.821 -3.443 -5.352 1.00 95.31 93 PRO A CA 1
ATOM 727 C C . PRO A 1 93 ? -7.018 -4.663 -4.873 1.00 95.31 93 PRO A C 1
ATOM 729 O O . PRO A 1 93 ? -7.331 -5.222 -3.824 1.00 95.31 93 PRO A O 1
ATOM 732 N N . GLU A 1 94 ? -5.970 -5.060 -5.598 1.00 96.38 94 GLU A N 1
ATOM 733 C CA . GLU A 1 94 ? -5.136 -6.225 -5.266 1.00 96.38 94 GLU A CA 1
ATOM 734 C C . GLU A 1 94 ? -4.243 -5.949 -4.054 1.00 96.38 94 GLU A C 1
ATOM 736 O O . GLU A 1 94 ? -4.138 -6.770 -3.135 1.00 96.38 94 GLU A O 1
ATOM 741 N N . LEU A 1 95 ? -3.653 -4.753 -3.998 1.00 95.75 95 LEU A N 1
ATOM 742 C CA . LEU A 1 95 ? -2.902 -4.334 -2.818 1.00 95.75 95 LEU A CA 1
ATOM 743 C C . LEU A 1 95 ? -3.834 -4.118 -1.615 1.00 95.75 95 LEU A C 1
ATOM 745 O O . LEU A 1 95 ? -3.490 -4.487 -0.493 1.00 95.75 95 LEU A O 1
ATOM 749 N N . ALA A 1 96 ? -5.043 -3.595 -1.838 1.00 94.44 96 ALA A N 1
ATOM 750 C CA . ALA A 1 96 ? -6.054 -3.450 -0.793 1.00 94.44 96 ALA A CA 1
ATOM 751 C C . ALA A 1 96 ? -6.507 -4.804 -0.217 1.00 94.44 96 ALA A C 1
ATOM 753 O O . ALA A 1 96 ? -6.754 -4.903 0.985 1.00 94.44 96 ALA A O 1
ATOM 754 N N . GLU A 1 97 ? -6.601 -5.854 -1.038 1.00 93.50 97 GLU A N 1
ATOM 755 C CA . GLU A 1 97 ? -6.863 -7.218 -0.559 1.00 93.50 97 GLU A CA 1
ATOM 756 C C . GLU A 1 97 ? -5.724 -7.728 0.328 1.00 93.50 97 GLU A C 1
ATOM 758 O O . GLU A 1 97 ? -5.963 -8.259 1.411 1.00 93.50 97 GLU A O 1
ATOM 763 N N . THR A 1 98 ? -4.477 -7.480 -0.081 1.00 92.06 98 THR A N 1
ATOM 764 C CA . THR A 1 98 ? -3.288 -7.837 0.708 1.00 92.06 98 THR A CA 1
ATOM 765 C C . THR A 1 98 ? -3.320 -7.171 2.087 1.00 92.06 98 THR A C 1
ATOM 767 O O . THR A 1 98 ? -3.099 -7.834 3.101 1.00 92.06 98 THR A O 1
ATOM 770 N N . ILE A 1 99 ? -3.666 -5.880 2.143 1.00 91.25 99 ILE A N 1
ATOM 771 C CA . ILE A 1 99 ? -3.837 -5.142 3.402 1.00 91.25 99 ILE A CA 1
ATOM 772 C C . ILE A 1 99 ? -4.965 -5.759 4.241 1.00 91.25 99 ILE A C 1
ATOM 774 O O . ILE A 1 99 ? -4.775 -5.993 5.431 1.00 91.25 99 ILE A O 1
ATOM 778 N N . ARG A 1 100 ? -6.127 -6.064 3.645 1.00 89.44 100 ARG A N 1
ATOM 779 C CA . ARG A 1 100 ? -7.262 -6.670 4.368 1.00 89.44 100 ARG A CA 1
ATOM 780 C C . ARG A 1 100 ? -6.903 -8.022 4.977 1.00 89.44 100 ARG A C 1
ATOM 782 O O . ARG A 1 100 ? -7.212 -8.255 6.143 1.00 89.44 100 ARG A O 1
ATOM 789 N N . HIS A 1 101 ? -6.206 -8.877 4.236 1.00 88.44 101 HIS A N 1
ATOM 790 C CA . HIS A 1 101 ? -5.717 -10.153 4.756 1.00 88.44 101 HIS A CA 1
ATOM 791 C C . HIS A 1 101 ? -4.715 -9.965 5.904 1.00 88.44 101 HIS A C 1
ATOM 793 O O . HIS A 1 101 ? -4.815 -10.654 6.919 1.00 88.44 101 HIS A O 1
ATOM 799 N N . ALA A 1 102 ? -3.782 -9.015 5.774 1.00 85.81 102 ALA A N 1
ATOM 800 C CA . ALA A 1 102 ? -2.805 -8.717 6.820 1.00 85.81 102 ALA A CA 1
ATOM 801 C C . ALA A 1 102 ? -3.469 -8.207 8.111 1.00 85.81 102 ALA A C 1
ATOM 803 O O . ALA A 1 102 ? -3.083 -8.625 9.201 1.00 85.81 102 ALA A O 1
ATOM 804 N N . LEU A 1 103 ? -4.494 -7.355 7.990 1.00 84.38 103 LEU A N 1
ATOM 805 C CA . LEU A 1 103 ? -5.267 -6.841 9.124 1.00 84.38 103 LEU A CA 1
ATOM 806 C C . LEU A 1 103 ? -6.114 -7.933 9.788 1.00 84.38 103 LEU A C 1
ATOM 808 O O . LEU A 1 103 ? -6.124 -8.030 11.011 1.00 84.38 103 LEU A O 1
ATOM 812 N N . ALA A 1 104 ? -6.775 -8.791 9.005 1.00 83.25 104 ALA A N 1
ATOM 813 C CA . ALA A 1 104 ? -7.581 -9.892 9.537 1.00 83.25 104 ALA A CA 1
ATOM 814 C C . ALA A 1 104 ? -6.735 -10.929 10.300 1.00 83.25 104 ALA A C 1
ATOM 816 O O . ALA A 1 104 ? -7.204 -11.532 11.264 1.00 83.25 104 ALA A O 1
ATOM 817 N N . ALA A 1 105 ? -5.480 -11.129 9.885 1.00 79.00 105 ALA A N 1
ATOM 818 C CA . ALA A 1 105 ? -4.525 -11.984 10.585 1.00 79.00 105 ALA A CA 1
ATOM 819 C C . ALA A 1 105 ? -3.898 -11.310 11.825 1.00 79.00 105 ALA A C 1
ATOM 821 O O . ALA A 1 105 ? -3.256 -11.985 12.637 1.00 79.00 105 ALA A O 1
ATOM 822 N N . ASP A 1 106 ? -4.065 -9.995 11.998 1.00 74.94 106 ASP A N 1
ATOM 823 C CA . ASP A 1 106 ? -3.457 -9.253 13.097 1.00 74.94 106 ASP A CA 1
ATOM 824 C C . ASP A 1 106 ? -4.303 -9.313 14.374 1.00 74.94 106 ASP A C 1
ATOM 826 O O . ASP A 1 106 ? -5.209 -8.515 14.628 1.00 74.94 106 ASP A O 1
ATOM 830 N N . THR A 1 107 ? -3.925 -10.253 15.237 1.00 64.00 107 THR A N 1
ATOM 831 C CA . THR A 1 107 ? -4.506 -10.448 16.577 1.00 64.00 107 THR A CA 1
ATOM 832 C C . THR A 1 107 ? -4.398 -9.237 17.514 1.00 64.00 107 THR A C 1
ATOM 834 O O . THR A 1 107 ? -5.059 -9.220 18.552 1.00 64.00 107 THR A O 1
ATOM 837 N N . GLN A 1 108 ? -3.562 -8.238 17.203 1.00 61.81 108 GLN A N 1
ATOM 838 C CA . GLN A 1 108 ? -3.446 -7.021 18.014 1.00 61.81 108 GLN A CA 1
ATOM 839 C C . GLN A 1 108 ? -4.523 -5.977 17.693 1.00 61.81 108 GLN A C 1
ATOM 841 O O . GLN A 1 108 ? -4.757 -5.101 18.519 1.00 61.81 108 GLN A O 1
ATOM 846 N N . LEU A 1 109 ? -5.171 -6.071 16.528 1.00 58.25 109 LEU A N 1
ATOM 847 C CA . LEU A 1 109 ? -6.242 -5.162 16.096 1.00 58.25 109 LEU A CA 1
ATOM 848 C C . LEU A 1 109 ? -7.643 -5.752 16.294 1.00 58.25 109 LEU A C 1
ATOM 850 O O . LEU A 1 109 ? -8.628 -5.026 16.257 1.00 58.25 109 LEU A O 1
ATOM 854 N N . THR A 1 110 ? -7.735 -7.062 16.518 1.00 47.78 110 THR A N 1
ATOM 855 C CA . THR A 1 110 ? -8.989 -7.819 16.679 1.00 47.78 110 THR A CA 1
ATOM 856 C C . THR A 1 110 ? -9.379 -8.061 18.148 1.00 47.78 110 THR A C 1
ATOM 858 O O . THR A 1 110 ? -10.147 -8.981 18.433 1.00 47.78 110 THR A O 1
ATOM 861 N N . ARG A 1 111 ? -8.860 -7.265 19.095 1.00 38.12 111 ARG A N 1
ATOM 862 C CA . ARG A 1 111 ? -9.149 -7.381 20.539 1.00 38.12 111 ARG A CA 1
ATOM 863 C C . ARG A 1 111 ? -10.027 -6.266 21.079 1.00 38.12 111 ARG A C 1
ATOM 865 O O . ARG A 1 111 ? -9.736 -5.095 20.767 1.00 38.12 111 ARG A O 1
#

Organism: NCBI:txid1348663

Sequence (111 aa):
MTTHGFAMIEIPGPDHHKITILDAILDAPTLSCGRIALAPALIEHAITYVWGTAPDHSAGTTLRQFQELIQHRYYPDLYRQALVLEADMDRVPELAETIRHALAADTQLTR